Protein AF-A0A969DPH7-F1 (afdb_monomer_lite)

Sequence (156 aa):
MPQPFSNANGTIRVAGLTADLAQVSAQYGQVPLIANGTIDPKRGYDLSVNIPPVAMNPALKTLQVDSLPFPLAGQVAVPNLQISGAIPRPVISGTVQNRGPVVVDRVPFESVSAQFSPRFCRSLRLPIFRRIQWREDRSRGKRPMRLPPQDRFGLL

pLDDT: mean 79.98, std 18.93, range [34.91, 97.5]

Radius of gyration: 30.42 Å; chains: 1; bounding box: 38×86×49 Å

Foldseek 3Di:
DFADKAPWDFDWDDDPQKIFTDQIWIDQQPWIKTKGGMAHQVQHDWIWMWTPWDWPVSVCVSVVVPDDVADKTFIKIWGTWTWGDHHVDIWTWTKIKTDAWMATRNDIDGIDMDTDTDDPPDDDDDPDPPDDDDDDDDDDDDDDDDDDDPDDDDDD

Structure (mmCIF, N/CA/C/O backbone):
data_AF-A0A969DPH7-F1
#
_entry.id   AF-A0A969DPH7-F1
#
loop_
_atom_site.group_PDB
_atom_site.id
_atom_site.type_symbol
_atom_site.label_atom_id
_atom_site.label_alt_id
_atom_site.label_comp_id
_atom_site.label_asym_id
_atom_site.label_entity_id
_atom_site.label_seq_id
_atom_site.pdbx_PDB_ins_code
_atom_site.Cartn_x
_atom_site.Cartn_y
_atom_site.Cartn_z
_atom_site.occupancy
_atom_site.B_iso_or_equiv
_atom_site.auth_seq_id
_atom_site.auth_comp_id
_atom_site.auth_asym_id
_atom_site.auth_atom_id
_atom_site.pdbx_PDB_model_num
ATOM 1 N N . MET A 1 1 ? -14.968 -8.722 -8.283 1.00 55.12 1 MET A N 1
ATOM 2 C CA . MET A 1 1 ? -14.105 -8.265 -9.409 1.00 55.12 1 MET A CA 1
ATOM 3 C C . MET A 1 1 ? -13.090 -7.266 -8.861 1.00 55.12 1 MET A C 1
ATOM 5 O O . MET A 1 1 ? -13.514 -6.442 -8.056 1.00 55.12 1 MET A O 1
ATOM 9 N N . PRO A 1 2 ? -11.796 -7.320 -9.233 1.00 70.31 2 PRO A N 1
ATOM 10 C CA . PRO A 1 2 ? -10.812 -6.315 -8.814 1.00 70.31 2 PRO A CA 1
ATOM 11 C C . PRO A 1 2 ? -11.264 -4.909 -9.226 1.00 70.31 2 PRO A C 1
ATOM 13 O O . PRO A 1 2 ? -11.822 -4.747 -10.311 1.00 70.31 2 PRO A O 1
ATOM 16 N N . GLN A 1 3 ? -11.057 -3.906 -8.371 1.00 80.00 3 GLN A N 1
ATOM 17 C CA . GLN A 1 3 ? -11.378 -2.521 -8.727 1.00 80.00 3 GLN A CA 1
ATOM 18 C C . GLN A 1 3 ? -10.291 -1.954 -9.656 1.00 80.00 3 GLN A C 1
ATOM 20 O O . GLN A 1 3 ? -9.123 -2.317 -9.518 1.00 80.00 3 GLN A O 1
ATOM 25 N N . PRO A 1 4 ? -10.625 -1.084 -10.621 1.00 86.00 4 PRO A N 1
ATOM 26 C CA . PRO A 1 4 ? -9.604 -0.391 -11.395 1.00 86.00 4 PRO A CA 1
ATOM 27 C C . PRO A 1 4 ? -8.861 0.627 -10.519 1.00 86.00 4 PRO A C 1
ATOM 29 O O . PRO A 1 4 ? -9.417 1.168 -9.560 1.00 86.00 4 PRO A O 1
ATOM 32 N N . PHE A 1 5 ? -7.614 0.924 -10.888 1.00 89.81 5 PHE A N 1
ATOM 33 C CA . PHE A 1 5 ? -6.920 2.100 -10.372 1.00 89.81 5 PHE A CA 1
ATOM 34 C C . PHE A 1 5 ? -7.375 3.343 -11.141 1.00 89.81 5 PHE A C 1
ATOM 36 O O . PHE A 1 5 ? -7.494 3.308 -12.367 1.00 89.81 5 PHE A O 1
ATOM 43 N N . SER A 1 6 ? -7.617 4.441 -10.435 1.00 93.06 6 SER A N 1
ATOM 44 C CA . SER A 1 6 ? -8.033 5.725 -11.005 1.00 93.06 6 SER A CA 1
ATOM 45 C C . SER A 1 6 ? -7.231 6.881 -10.408 1.00 93.06 6 SER A C 1
ATOM 47 O O . SER A 1 6 ? -6.490 6.702 -9.440 1.00 93.06 6 SER A O 1
ATOM 49 N N . ASN A 1 7 ? -7.359 8.074 -11.002 1.00 92.62 7 ASN A N 1
ATOM 50 C CA . ASN A 1 7 ? -6.745 9.312 -10.506 1.00 92.62 7 ASN A CA 1
ATOM 51 C C . ASN A 1 7 ? -5.236 9.181 -10.231 1.00 92.62 7 ASN A C 1
ATOM 53 O O . ASN A 1 7 ? -4.731 9.675 -9.224 1.00 92.62 7 ASN A O 1
ATOM 57 N N . ALA A 1 8 ? -4.532 8.475 -11.120 1.00 92.75 8 ALA A N 1
ATOM 58 C CA . ALA A 1 8 ? -3.099 8.272 -11.001 1.00 92.75 8 ALA A CA 1
ATOM 59 C C . ALA A 1 8 ? -2.339 9.562 -11.349 1.00 92.75 8 ALA A C 1
ATOM 61 O O . ALA A 1 8 ? -2.528 10.122 -12.428 1.00 92.75 8 ALA A O 1
ATOM 62 N N . ASN A 1 9 ? -1.472 10.021 -10.450 1.00 95.88 9 ASN A N 1
ATOM 63 C CA . ASN A 1 9 ? -0.617 11.187 -10.642 1.00 95.88 9 ASN A CA 1
ATOM 64 C C . ASN A 1 9 ? 0.757 10.944 -10.010 1.00 95.88 9 ASN A C 1
ATOM 66 O O . ASN A 1 9 ? 0.842 10.473 -8.877 1.00 95.88 9 ASN A O 1
ATOM 70 N N . GLY A 1 10 ? 1.825 11.271 -10.731 1.00 94.50 10 GLY A N 1
ATOM 71 C CA . GLY A 1 10 ? 3.204 11.112 -10.283 1.00 94.50 10 GLY A CA 1
ATOM 72 C C . GLY A 1 10 ? 4.173 11.047 -11.454 1.00 94.50 10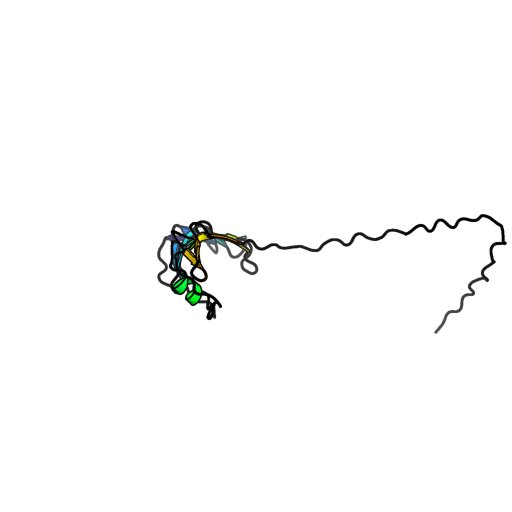 GLY A C 1
ATOM 73 O O . GLY A 1 10 ? 3.810 11.315 -12.599 1.00 94.50 10 GLY A O 1
ATOM 74 N N . THR A 1 11 ? 5.419 10.677 -11.168 1.00 96.81 11 THR A N 1
ATOM 75 C CA . THR A 1 11 ? 6.447 10.528 -12.203 1.00 96.81 11 THR A CA 1
ATOM 76 C C . THR A 1 11 ? 6.665 9.055 -12.511 1.00 96.81 11 THR A C 1
ATOM 78 O O . THR A 1 11 ? 6.943 8.263 -11.612 1.00 96.81 11 THR A O 1
ATOM 81 N N . ILE A 1 12 ? 6.577 8.699 -13.793 1.00 95.56 12 ILE A N 1
ATOM 82 C CA . ILE A 1 12 ? 6.928 7.369 -14.292 1.00 95.56 12 ILE A CA 1
ATOM 83 C C . ILE A 1 12 ? 8.036 7.538 -15.324 1.00 95.56 12 ILE A C 1
ATOM 85 O O . ILE A 1 12 ? 7.858 8.236 -16.322 1.00 95.56 12 ILE A O 1
ATOM 89 N N . ARG A 1 13 ? 9.183 6.900 -15.091 1.00 96.56 13 ARG A N 1
ATOM 90 C CA . ARG A 1 13 ? 10.273 6.829 -16.067 1.00 96.56 13 ARG A CA 1
ATOM 91 C C . ARG A 1 13 ? 10.271 5.451 -16.697 1.00 96.56 13 ARG A C 1
ATOM 93 O O . ARG A 1 13 ? 10.339 4.449 -15.995 1.00 96.56 13 ARG A O 1
ATOM 100 N N . VAL A 1 14 ? 10.204 5.401 -18.020 1.00 96.12 14 VAL A N 1
ATOM 101 C CA . VAL A 1 14 ? 10.211 4.141 -18.765 1.00 96.12 14 VAL A CA 1
ATOM 102 C C . VAL A 1 14 ? 11.549 3.998 -19.474 1.00 96.12 14 VAL A C 1
ATOM 104 O O . VAL A 1 14 ? 11.945 4.872 -20.243 1.00 96.12 14 VAL A O 1
ATOM 107 N N . ALA A 1 15 ? 12.242 2.892 -19.214 1.00 93.44 15 ALA A N 1
ATOM 108 C CA . ALA A 1 15 ? 13.498 2.528 -19.854 1.00 93.44 15 ALA A CA 1
ATOM 109 C C . ALA A 1 15 ? 13.356 1.127 -20.462 1.00 93.44 15 ALA A C 1
ATOM 111 O O . ALA A 1 15 ? 13.465 0.107 -19.780 1.00 93.44 15 ALA A O 1
ATOM 112 N N . GLY A 1 16 ? 13.064 1.073 -21.764 1.00 93.69 16 GLY A N 1
ATOM 113 C CA . GLY A 1 16 ? 12.725 -0.179 -22.438 1.00 93.69 16 GLY A CA 1
ATOM 114 C C . GLY A 1 16 ? 11.419 -0.763 -21.894 1.00 93.69 16 GLY A C 1
ATOM 115 O O . GLY A 1 16 ? 10.357 -0.187 -22.100 1.00 93.69 16 GLY A O 1
ATOM 116 N N . LEU A 1 17 ? 11.506 -1.906 -21.208 1.00 93.25 17 LEU A N 1
ATOM 117 C CA . LEU A 1 17 ? 10.360 -2.577 -20.576 1.00 93.25 17 LEU A CA 1
ATOM 118 C C . LEU A 1 17 ? 10.268 -2.331 -19.064 1.00 93.25 17 LEU A C 1
ATOM 120 O O . LEU A 1 17 ? 9.328 -2.803 -18.432 1.00 93.25 17 LEU A O 1
ATOM 124 N N . THR A 1 18 ? 11.235 -1.625 -18.484 1.00 95.56 18 THR A N 1
ATOM 125 C CA . THR A 1 18 ? 11.267 -1.329 -17.054 1.00 95.56 18 THR A CA 1
ATOM 126 C C . THR A 1 18 ? 10.602 0.022 -16.804 1.00 95.56 18 THR A C 1
ATOM 128 O O . THR A 1 18 ? 10.926 1.007 -17.472 1.00 95.56 18 THR A O 1
ATOM 131 N N . ALA A 1 19 ? 9.691 0.076 -15.837 1.00 96.12 19 ALA A N 1
ATOM 132 C CA . ALA A 1 19 ? 9.068 1.304 -15.360 1.00 96.12 19 ALA A CA 1
ATOM 133 C C . ALA A 1 19 ? 9.536 1.607 -13.934 1.00 96.12 19 ALA A C 1
ATOM 135 O O . ALA A 1 19 ? 9.411 0.767 -13.047 1.00 96.12 19 ALA A O 1
ATOM 136 N N . ASP A 1 20 ? 10.056 2.809 -13.723 1.00 97.19 20 ASP A N 1
ATOM 137 C CA . ASP A 1 20 ? 10.434 3.358 -12.423 1.00 97.19 20 ASP A CA 1
ATOM 138 C C . ASP A 1 20 ? 9.369 4.370 -11.989 1.00 97.19 20 ASP A C 1
ATOM 140 O O . ASP A 1 20 ? 9.062 5.323 -12.710 1.00 97.19 20 ASP A O 1
ATOM 144 N N . LEU A 1 21 ? 8.754 4.112 -10.840 1.00 96.81 21 LEU A N 1
ATOM 145 C CA . LEU A 1 21 ? 7.685 4.902 -10.251 1.00 96.81 21 LEU A CA 1
ATOM 146 C C . LEU A 1 21 ? 8.274 5.757 -9.131 1.00 96.81 21 LEU A C 1
ATOM 148 O O . LEU A 1 21 ? 8.816 5.236 -8.154 1.00 96.81 21 LEU A O 1
ATOM 152 N N . ALA A 1 22 ? 8.087 7.069 -9.235 1.00 96.62 22 ALA A N 1
ATOM 153 C CA . ALA A 1 22 ? 8.459 8.031 -8.210 1.00 96.62 22 ALA A CA 1
ATOM 154 C C . ALA A 1 22 ? 7.230 8.846 -7.790 1.00 96.62 22 ALA A C 1
ATOM 156 O O . ALA A 1 22 ? 6.668 9.607 -8.583 1.00 96.62 22 ALA A O 1
ATOM 157 N N . GLN A 1 23 ? 6.832 8.682 -6.525 1.00 96.12 23 GLN A N 1
ATOM 158 C CA . GLN A 1 23 ? 5.694 9.358 -5.894 1.00 96.12 23 GLN A CA 1
ATOM 159 C C . GLN A 1 23 ? 4.400 9.233 -6.709 1.00 96.12 23 GLN A C 1
ATOM 161 O O . GLN A 1 23 ? 3.688 10.210 -6.933 1.00 96.12 23 GLN A O 1
ATOM 166 N N . VAL A 1 24 ? 4.095 8.019 -7.171 1.00 96.62 24 VAL A N 1
ATOM 167 C CA . VAL A 1 24 ? 2.873 7.756 -7.933 1.00 96.62 24 VAL A CA 1
ATOM 168 C C . VAL A 1 24 ? 1.713 7.583 -6.967 1.00 96.62 24 VAL A C 1
ATOM 170 O O . VAL A 1 24 ? 1.545 6.534 -6.352 1.00 96.62 24 VAL A O 1
ATOM 173 N N . SER A 1 25 ? 0.914 8.630 -6.825 1.00 96.44 25 SER A N 1
ATOM 174 C CA . SER A 1 25 ? -0.379 8.588 -6.151 1.00 96.44 25 SER A CA 1
ATOM 175 C C . SER A 1 25 ? -1.443 7.987 -7.068 1.00 96.44 25 SER A C 1
ATOM 177 O O . SER A 1 25 ? -1.433 8.253 -8.266 1.00 96.44 25 SER A O 1
ATOM 179 N N . ALA A 1 26 ? -2.351 7.178 -6.533 1.00 95.19 26 ALA A N 1
ATOM 180 C CA . ALA A 1 26 ? -3.522 6.668 -7.243 1.00 95.19 26 ALA A CA 1
ATOM 181 C C . ALA A 1 26 ? -4.648 6.339 -6.253 1.00 95.19 26 ALA A C 1
ATOM 183 O O . ALA A 1 26 ? -4.465 6.374 -5.034 1.00 95.19 26 ALA A O 1
ATOM 184 N N . GLN A 1 27 ? -5.818 5.996 -6.779 1.00 93.62 27 GLN A N 1
ATOM 185 C CA . GLN A 1 27 ? -6.953 5.498 -6.010 1.00 93.62 27 GLN A CA 1
ATOM 186 C C . GLN A 1 27 ? -7.281 4.074 -6.449 1.00 93.62 27 GLN A C 1
ATOM 188 O O . GLN A 1 27 ? -7.428 3.807 -7.638 1.00 93.62 27 GLN A O 1
ATOM 193 N N . TYR A 1 28 ? -7.409 3.161 -5.491 1.00 90.69 28 TYR A N 1
ATOM 194 C CA . TYR A 1 28 ? -8.005 1.844 -5.698 1.00 90.69 28 TYR A CA 1
ATOM 195 C C . TYR A 1 28 ? -9.400 1.876 -5.081 1.00 90.69 28 TYR A C 1
ATOM 197 O O . TYR A 1 28 ? -9.538 1.872 -3.857 1.00 90.69 28 TYR A O 1
ATOM 205 N N . GLY A 1 29 ? -10.437 2.013 -5.908 1.00 89.19 29 GLY A N 1
ATOM 206 C CA . GLY A 1 29 ? -11.779 2.340 -5.420 1.00 89.19 29 GLY A CA 1
ATOM 207 C C . GLY A 1 29 ? -11.781 3.643 -4.613 1.00 89.19 29 GLY A C 1
ATOM 208 O O . GLY A 1 29 ? -11.537 4.711 -5.163 1.00 89.19 29 GLY A O 1
ATOM 209 N N . GLN A 1 30 ? -12.040 3.558 -3.304 1.00 88.12 30 GLN A N 1
ATOM 210 C CA . GLN A 1 30 ? -12.028 4.714 -2.389 1.00 88.12 30 GLN A CA 1
ATOM 211 C C . GLN A 1 30 ? -10.753 4.805 -1.534 1.00 88.12 30 GLN A C 1
ATOM 213 O O . GLN A 1 30 ? -10.664 5.650 -0.645 1.00 88.12 30 GLN A O 1
ATOM 218 N N . VAL A 1 31 ? -9.773 3.927 -1.767 1.00 91.56 31 VAL A N 1
ATOM 219 C CA . VAL A 1 31 ? -8.536 3.856 -0.983 1.00 91.56 31 VAL A CA 1
ATOM 220 C C . VAL A 1 31 ? -7.411 4.580 -1.730 1.00 91.56 31 VAL A C 1
ATOM 222 O O . VAL A 1 31 ? -7.001 4.112 -2.796 1.00 91.56 31 VAL A O 1
ATOM 225 N N . PRO A 1 32 ? -6.891 5.706 -1.205 1.00 94.19 32 PRO A N 1
ATOM 226 C CA . PRO A 1 32 ? -5.728 6.361 -1.784 1.00 94.19 32 PRO A CA 1
ATOM 227 C C . PRO A 1 32 ? -4.457 5.561 -1.483 1.00 94.19 32 PRO A C 1
ATOM 229 O O . PRO A 1 32 ? -4.304 4.989 -0.405 1.00 94.19 32 PRO A O 1
ATOM 232 N N . LEU A 1 33 ? -3.522 5.556 -2.423 1.00 94.88 33 LEU A N 1
ATOM 233 C CA . LEU A 1 33 ? -2.222 4.910 -2.279 1.00 94.88 33 LEU A CA 1
ATOM 234 C C . LEU A 1 33 ? -1.135 5.739 -2.954 1.00 94.88 33 LEU A C 1
ATOM 236 O O . LEU A 1 33 ? -1.400 6.437 -3.929 1.00 94.88 33 LEU A O 1
ATOM 240 N N . ILE A 1 34 ? 0.084 5.655 -2.431 1.00 96.69 34 ILE A N 1
ATOM 241 C CA . ILE A 1 34 ? 1.275 6.307 -2.976 1.00 96.69 34 ILE A CA 1
ATOM 242 C C . ILE A 1 34 ? 2.342 5.234 -3.154 1.00 96.69 34 ILE A C 1
ATOM 244 O O . ILE A 1 34 ? 2.773 4.633 -2.174 1.00 96.69 34 ILE A O 1
ATOM 248 N N . ALA A 1 35 ? 2.763 4.992 -4.389 1.00 96.50 35 ALA A N 1
ATOM 249 C CA . ALA A 1 35 ? 3.714 3.956 -4.756 1.00 96.50 35 ALA A CA 1
ATOM 250 C C . ALA A 1 35 ? 5.049 4.542 -5.232 1.00 96.50 35 ALA A C 1
ATOM 252 O O . ALA A 1 35 ? 5.106 5.573 -5.907 1.00 96.50 35 ALA A O 1
ATOM 253 N N . ASN A 1 36 ? 6.125 3.839 -4.895 1.00 97.50 36 ASN A N 1
ATOM 254 C CA . ASN A 1 36 ? 7.479 4.065 -5.385 1.00 97.50 36 ASN A CA 1
ATOM 255 C C . ASN A 1 36 ? 8.119 2.717 -5.732 1.00 97.50 36 ASN A C 1
ATOM 257 O O . ASN A 1 36 ? 7.755 1.705 -5.133 1.00 97.50 36 ASN A O 1
ATOM 261 N N . GLY A 1 37 ? 9.096 2.708 -6.634 1.00 96.50 37 GLY A N 1
ATOM 262 C CA . GLY A 1 37 ? 9.896 1.522 -6.948 1.00 96.50 37 GLY A CA 1
ATOM 263 C C . GLY A 1 37 ? 9.835 1.148 -8.422 1.00 96.50 37 GLY A C 1
ATOM 264 O O . GLY A 1 37 ? 9.595 2.004 -9.266 1.00 96.50 37 GLY A O 1
ATOM 265 N N . THR A 1 38 ? 10.053 -0.122 -8.749 1.00 97.00 38 THR A N 1
ATOM 266 C CA . THR A 1 38 ? 10.206 -0.568 -10.137 1.00 97.00 38 THR A CA 1
ATOM 267 C C . THR A 1 38 ? 9.259 -1.699 -10.521 1.00 97.00 38 THR A C 1
ATOM 269 O O . THR A 1 38 ? 8.873 -2.548 -9.714 1.00 97.00 38 THR A O 1
ATOM 272 N N . ILE A 1 39 ? 8.881 -1.700 -11.796 1.00 95.88 39 ILE A N 1
ATOM 273 C CA . ILE A 1 39 ? 8.134 -2.766 -12.454 1.00 95.88 39 ILE A CA 1
ATOM 274 C C . ILE A 1 39 ? 8.951 -3.202 -13.660 1.00 95.88 39 ILE A C 1
ATOM 276 O O . ILE A 1 39 ? 9.185 -2.420 -14.580 1.00 95.88 39 ILE A O 1
ATOM 280 N N . ASP A 1 40 ? 9.375 -4.457 -13.666 1.00 95.44 40 ASP A N 1
ATOM 281 C CA . ASP A 1 40 ? 10.165 -5.034 -14.744 1.00 95.44 40 ASP A CA 1
ATOM 282 C C . ASP A 1 40 ? 9.573 -6.398 -15.133 1.00 95.44 40 ASP A C 1
ATOM 284 O O . ASP A 1 40 ? 9.480 -7.291 -14.291 1.00 95.44 40 ASP A O 1
ATOM 288 N N . PRO A 1 41 ? 9.190 -6.628 -16.399 1.00 92.44 41 PRO A N 1
ATOM 289 C CA . PRO A 1 41 ? 8.645 -7.913 -16.831 1.00 92.44 41 PRO A CA 1
ATOM 290 C C . PRO A 1 41 ? 9.562 -9.120 -16.610 1.00 92.44 41 PRO A C 1
ATOM 292 O O . PRO A 1 41 ? 9.071 -10.242 -16.488 1.00 92.44 41 PRO A O 1
ATOM 295 N N . LYS A 1 42 ? 10.881 -8.910 -16.553 1.00 92.19 42 LYS A N 1
ATOM 296 C CA . LYS A 1 42 ? 11.883 -9.954 -16.314 1.00 92.19 42 LYS A CA 1
ATOM 297 C C . LYS A 1 42 ? 12.228 -10.093 -14.833 1.00 92.19 42 LYS A C 1
ATOM 299 O O . LYS A 1 42 ? 12.362 -11.219 -14.362 1.00 92.19 42 LYS A O 1
ATOM 304 N N . ARG A 1 43 ? 12.406 -8.983 -14.104 1.00 92.31 43 ARG A N 1
ATOM 305 C CA . ARG A 1 43 ? 12.808 -9.011 -12.678 1.00 92.31 43 ARG A CA 1
ATOM 306 C C . ARG A 1 43 ? 11.622 -9.126 -11.717 1.00 92.31 43 ARG A C 1
ATOM 308 O O . ARG A 1 43 ? 11.772 -9.701 -10.644 1.00 92.31 43 ARG A O 1
ATOM 315 N N . GLY A 1 44 ? 10.447 -8.656 -12.125 1.00 94.38 44 GLY A N 1
ATOM 316 C CA . GLY A 1 44 ? 9.225 -8.634 -11.331 1.00 94.38 44 GLY A CA 1
ATOM 317 C C . GLY A 1 44 ? 8.883 -7.254 -10.774 1.00 94.38 44 GLY A C 1
ATOM 318 O O . GLY A 1 44 ? 9.284 -6.222 -11.311 1.00 94.38 44 GLY A O 1
ATOM 319 N N . TYR A 1 45 ? 8.105 -7.263 -9.698 1.00 95.50 45 TYR A N 1
ATOM 320 C CA . TYR A 1 45 ? 7.780 -6.090 -8.902 1.00 95.50 45 TYR A CA 1
ATOM 321 C C . TYR A 1 45 ? 8.842 -5.861 -7.829 1.00 95.50 45 TYR A C 1
ATOM 323 O O . TYR A 1 45 ? 9.333 -6.810 -7.215 1.00 95.50 45 TYR A O 1
ATOM 331 N N . ASP A 1 46 ? 9.138 -4.593 -7.584 1.00 96.31 46 ASP A N 1
ATOM 332 C CA . ASP A 1 46 ? 9.819 -4.107 -6.391 1.00 96.31 46 ASP A CA 1
ATOM 333 C C . ASP A 1 46 ? 9.210 -2.750 -6.041 1.00 96.31 46 ASP A C 1
ATOM 335 O O . ASP A 1 46 ? 9.693 -1.701 -6.465 1.00 96.31 46 ASP A O 1
ATOM 339 N N . LEU A 1 47 ? 8.054 -2.786 -5.378 1.00 96.06 47 LEU A N 1
ATOM 340 C CA . LEU A 1 47 ? 7.256 -1.606 -5.076 1.00 96.06 47 LEU A CA 1
ATOM 341 C C . LEU A 1 47 ? 7.096 -1.433 -3.569 1.00 96.06 47 LEU A C 1
ATOM 343 O O . LEU A 1 47 ? 6.741 -2.366 -2.846 1.00 96.06 47 LEU A O 1
ATOM 347 N N . SER A 1 48 ? 7.279 -0.195 -3.126 1.00 96.75 48 SER A N 1
ATOM 348 C CA . SER A 1 48 ? 6.937 0.286 -1.792 1.00 96.75 48 SER A CA 1
ATOM 349 C C . SER A 1 48 ? 5.731 1.210 -1.887 1.00 96.75 48 SER A C 1
ATOM 351 O O . SER A 1 48 ? 5.775 2.249 -2.549 1.00 96.75 48 SER A O 1
ATOM 353 N N . VAL A 1 49 ? 4.648 0.825 -1.224 1.00 96.00 49 VAL A N 1
ATOM 354 C CA . VAL A 1 49 ? 3.363 1.514 -1.242 1.00 96.00 49 VAL A CA 1
ATOM 355 C C . VAL A 1 49 ? 3.010 1.986 0.165 1.00 96.00 49 VAL A C 1
ATOM 357 O O . VAL A 1 49 ? 3.082 1.233 1.134 1.00 96.00 49 VAL A O 1
ATOM 360 N N . ASN A 1 50 ? 2.594 3.242 0.263 1.00 95.75 50 ASN A N 1
ATOM 361 C CA . ASN A 1 50 ? 2.038 3.848 1.460 1.00 95.75 50 ASN A CA 1
ATOM 362 C C . ASN A 1 50 ? 0.543 4.093 1.240 1.00 95.75 50 ASN A C 1
ATOM 364 O O . ASN A 1 50 ? 0.154 4.739 0.265 1.00 95.75 50 ASN A O 1
ATOM 368 N N . ILE A 1 51 ? -0.285 3.591 2.151 1.00 94.69 51 ILE A N 1
ATOM 369 C CA . ILE A 1 51 ? -1.726 3.837 2.193 1.00 94.69 51 ILE A CA 1
ATOM 370 C C . ILE A 1 51 ? -1.983 4.801 3.357 1.00 94.69 51 ILE A C 1
ATOM 372 O O . ILE A 1 51 ? -1.872 4.385 4.519 1.00 94.69 51 ILE A O 1
ATOM 376 N N . PRO A 1 52 ? -2.303 6.079 3.070 1.00 94.00 52 PRO A N 1
ATOM 377 C CA . PRO A 1 52 ? -2.667 7.057 4.086 1.00 94.00 52 PRO A CA 1
ATOM 378 C C . PRO A 1 52 ? -3.882 6.620 4.919 1.00 94.00 52 PRO A C 1
ATOM 380 O O . PRO A 1 52 ? -4.620 5.719 4.514 1.00 94.00 52 PRO A O 1
ATOM 383 N N . PRO A 1 53 ? -4.130 7.273 6.069 1.00 93.94 53 PRO A N 1
ATOM 384 C CA . PRO A 1 53 ? -5.273 6.954 6.913 1.00 93.94 53 PRO A CA 1
ATOM 385 C C . PRO A 1 53 ? -6.590 7.075 6.141 1.00 93.94 53 PRO A C 1
ATOM 387 O O . PRO A 1 53 ? -6.921 8.135 5.612 1.00 93.94 53 PRO A O 1
ATOM 390 N N . VAL A 1 54 ? -7.343 5.980 6.090 1.00 93.12 54 VAL A N 1
ATOM 391 C CA . VAL A 1 54 ? -8.652 5.894 5.441 1.00 93.12 54 VAL A CA 1
ATOM 392 C C . VAL A 1 54 ? -9.652 5.271 6.406 1.00 93.12 54 VAL A C 1
ATOM 394 O O . VAL A 1 54 ? -9.302 4.418 7.223 1.00 93.12 54 VAL A O 1
ATOM 397 N N . ALA A 1 55 ? -10.912 5.701 6.341 1.00 91.31 55 ALA A N 1
ATOM 398 C CA . ALA A 1 55 ? -11.961 5.097 7.151 1.00 91.31 55 ALA A CA 1
ATOM 399 C C . ALA A 1 55 ? -12.125 3.601 6.810 1.00 91.31 55 ALA A C 1
ATOM 401 O O . ALA A 1 55 ? -12.023 3.194 5.651 1.00 91.31 55 ALA A O 1
ATOM 402 N N . MET A 1 56 ? -12.413 2.772 7.813 1.00 88.44 56 MET A N 1
ATOM 403 C CA . MET A 1 56 ? -12.510 1.320 7.616 1.00 88.44 56 MET A CA 1
ATOM 404 C C . MET A 1 56 ? -13.667 0.929 6.685 1.00 88.44 56 MET A C 1
ATOM 406 O O . MET A 1 56 ? -13.489 0.084 5.816 1.00 88.44 56 MET A O 1
ATOM 410 N N . ASN A 1 57 ? -14.826 1.584 6.789 1.00 86.50 57 ASN A N 1
ATOM 411 C CA . ASN A 1 57 ? -15.991 1.290 5.943 1.00 86.50 57 ASN A CA 1
ATOM 412 C C . ASN A 1 57 ? -15.707 1.407 4.432 1.00 86.50 57 ASN A C 1
ATOM 414 O O . ASN A 1 57 ? -15.985 0.450 3.708 1.00 86.50 57 ASN A O 1
ATOM 418 N N . PRO A 1 58 ? -15.167 2.528 3.911 1.00 85.06 58 PRO A N 1
ATOM 419 C CA . PRO A 1 58 ? -14.834 2.626 2.490 1.00 85.06 58 PRO A CA 1
ATOM 420 C C . PRO A 1 58 ? -13.709 1.669 2.068 1.00 85.06 58 PRO A C 1
ATOM 422 O O . PRO A 1 58 ? -13.747 1.148 0.950 1.00 85.06 58 PRO A O 1
ATOM 425 N N . ALA A 1 59 ? -12.757 1.362 2.956 1.00 85.94 59 ALA A N 1
ATOM 426 C CA . ALA A 1 59 ? -11.729 0.355 2.688 1.00 85.94 59 ALA A CA 1
ATOM 427 C C . ALA A 1 59 ? -12.327 -1.059 2.542 1.00 85.94 59 ALA A C 1
ATOM 429 O O . ALA A 1 59 ? -12.034 -1.757 1.574 1.00 85.94 59 ALA A O 1
ATOM 430 N N . LEU A 1 60 ? -13.233 -1.457 3.440 1.00 86.00 60 LEU A N 1
ATOM 431 C CA . LEU A 1 60 ? -13.935 -2.745 3.385 1.00 86.00 60 LEU A CA 1
ATOM 432 C C . LEU A 1 60 ? -14.834 -2.865 2.151 1.00 86.00 60 LEU A C 1
ATOM 434 O O . LEU A 1 60 ? -14.812 -3.892 1.477 1.00 86.00 60 LEU A O 1
ATOM 438 N N . LYS A 1 61 ? -15.556 -1.793 1.799 1.00 85.06 61 LYS A N 1
ATOM 439 C CA . LYS A 1 61 ? -16.350 -1.730 0.561 1.00 85.06 61 LYS A CA 1
ATOM 440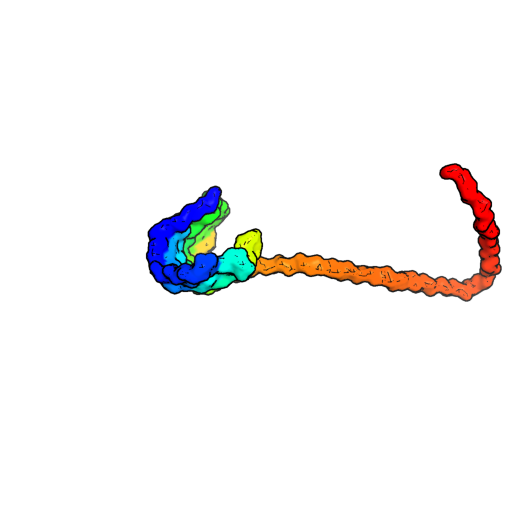 C C . LYS A 1 61 ? -15.485 -1.900 -0.685 1.00 85.06 61 LYS A C 1
ATOM 442 O O . LYS A 1 61 ? -15.866 -2.608 -1.612 1.00 85.06 61 LYS A O 1
ATOM 447 N N . THR A 1 62 ? -14.306 -1.278 -0.704 1.00 82.88 62 THR A N 1
ATOM 448 C CA . THR A 1 62 ? -13.344 -1.418 -1.809 1.00 82.88 62 THR A CA 1
ATOM 449 C C . THR A 1 62 ? -12.884 -2.870 -1.962 1.00 82.88 62 THR A C 1
ATOM 451 O O . THR A 1 62 ? -12.745 -3.362 -3.081 1.00 82.88 62 THR A O 1
ATOM 454 N N . LEU A 1 63 ? -12.706 -3.572 -0.841 1.00 82.25 63 LEU A N 1
ATOM 455 C CA . LEU A 1 63 ? -12.329 -4.985 -0.792 1.00 82.25 63 LEU A CA 1
ATOM 456 C C . LEU A 1 63 ? -13.515 -5.956 -0.949 1.00 82.25 63 LEU A C 1
ATOM 458 O O . LEU A 1 63 ? -13.290 -7.161 -0.890 1.00 82.25 63 LEU A O 1
ATOM 462 N N . GLN A 1 64 ? -14.741 -5.461 -1.175 1.00 82.81 64 GLN A N 1
ATOM 463 C CA . GLN A 1 64 ? -15.964 -6.278 -1.294 1.00 82.81 64 GLN A CA 1
ATOM 464 C C . GLN A 1 64 ? -16.190 -7.180 -0.065 1.00 82.81 64 GLN A C 1
ATOM 466 O O . GLN A 1 64 ? -16.604 -8.331 -0.174 1.00 82.81 64 GLN A O 1
ATOM 471 N N . VAL A 1 65 ? -15.879 -6.663 1.129 1.00 79.38 65 VAL A N 1
ATOM 472 C CA . VAL A 1 65 ? -16.209 -7.322 2.397 1.00 79.38 65 VAL A CA 1
ATOM 473 C C . VAL A 1 65 ? -17.614 -6.875 2.794 1.00 79.38 65 VAL A C 1
ATOM 475 O O . VAL A 1 65 ? -17.789 -5.854 3.457 1.00 79.38 65 VAL A O 1
ATOM 478 N N . ASP A 1 66 ? -18.617 -7.618 2.330 1.00 68.25 66 ASP A N 1
ATOM 479 C CA . ASP A 1 66 ? -20.021 -7.184 2.365 1.00 68.25 66 ASP A CA 1
ATOM 480 C C . ASP A 1 66 ? -20.686 -7.309 3.744 1.00 68.25 66 ASP A C 1
ATOM 482 O O . ASP A 1 66 ? -21.683 -6.641 4.019 1.00 68.25 66 ASP A O 1
ATOM 486 N N . SER A 1 67 ? -20.131 -8.118 4.649 1.00 68.00 67 SER A N 1
ATOM 487 C CA . SER A 1 67 ? -20.699 -8.290 5.986 1.00 68.00 67 SER A CA 1
ATOM 488 C C . SER A 1 67 ? -19.643 -8.693 7.007 1.00 68.00 67 SER A C 1
ATOM 490 O O . SER A 1 67 ? -19.127 -9.812 6.979 1.00 68.00 67 SER A O 1
ATOM 492 N N . LEU A 1 68 ? -19.363 -7.792 7.946 1.00 77.25 68 LEU A N 1
ATOM 493 C CA . LEU A 1 68 ? -18.739 -8.153 9.213 1.00 77.25 68 LEU A CA 1
ATOM 494 C C . LEU A 1 68 ? -19.849 -8.466 10.227 1.00 77.25 68 LEU A C 1
ATOM 496 O O . LEU A 1 68 ? -20.851 -7.750 10.256 1.00 77.25 68 LEU A O 1
ATOM 500 N N . PRO A 1 69 ? -19.692 -9.498 11.074 1.00 77.31 69 PRO A N 1
ATOM 501 C CA . PRO A 1 69 ? -20.695 -9.846 12.082 1.00 77.31 69 PRO A CA 1
ATOM 502 C C . PRO A 1 69 ? -20.783 -8.822 13.227 1.00 77.31 69 PRO A C 1
ATOM 504 O O . PRO A 1 69 ? -21.676 -8.914 14.062 1.00 77.31 69 PRO A O 1
ATOM 507 N N . PHE A 1 70 ? -19.874 -7.846 13.263 1.00 81.56 70 PHE A N 1
ATOM 508 C CA . PHE A 1 70 ? -19.794 -6.803 14.277 1.00 81.56 70 PHE A CA 1
ATOM 509 C C . PHE A 1 70 ? -19.611 -5.419 13.636 1.00 81.56 70 PHE A C 1
ATOM 511 O O . PHE A 1 70 ? -19.005 -5.302 12.564 1.00 81.56 70 PHE A O 1
ATOM 518 N N . PRO A 1 71 ? -20.096 -4.347 14.291 1.00 79.81 71 PRO A N 1
ATOM 519 C CA . PRO A 1 71 ? -19.839 -2.984 13.854 1.00 79.81 71 PRO A CA 1
ATOM 520 C C . PRO A 1 71 ? -18.352 -2.642 13.999 1.00 79.81 71 PRO A C 1
ATOM 522 O O . PRO A 1 71 ? -17.712 -2.983 14.996 1.00 79.81 71 PRO A O 1
ATOM 525 N N . LEU A 1 72 ? -17.823 -1.928 13.008 1.00 85.56 72 LEU A N 1
ATOM 526 C CA . LEU A 1 72 ? -16.438 -1.479 12.962 1.00 85.56 72 LEU A CA 1
ATOM 527 C C . LEU A 1 72 ? -16.402 0.012 12.614 1.00 85.56 72 LEU A C 1
ATOM 529 O O . LEU A 1 72 ? -17.022 0.432 11.637 1.00 85.56 72 LEU A O 1
ATOM 533 N N . ALA A 1 73 ? -15.697 0.819 13.404 1.00 86.88 73 ALA A N 1
ATOM 534 C CA . ALA A 1 73 ? -15.563 2.253 13.161 1.00 86.88 73 ALA A CA 1
ATOM 535 C C . ALA A 1 73 ? -14.157 2.741 13.511 1.00 86.88 73 ALA A C 1
ATOM 537 O O . ALA A 1 73 ? -13.614 2.381 14.547 1.00 86.88 73 ALA A O 1
ATOM 538 N N . GLY A 1 74 ? -13.583 3.589 12.661 1.00 89.75 74 GLY A N 1
ATOM 539 C CA . GLY A 1 74 ? -12.246 4.148 12.846 1.00 89.75 74 GLY A CA 1
ATOM 540 C C . GLY A 1 74 ? -11.507 4.300 11.522 1.00 89.75 74 GLY A C 1
ATOM 541 O O . GLY A 1 74 ? -12.086 4.122 10.443 1.00 89.75 74 GLY A O 1
ATOM 542 N N . GLN A 1 75 ? -10.224 4.641 11.610 1.00 92.94 75 GLN A N 1
ATOM 543 C CA . GLN A 1 75 ? -9.336 4.780 10.460 1.00 92.94 75 GLN A CA 1
ATOM 544 C C . GLN A 1 75 ? -8.190 3.778 10.535 1.00 92.94 75 GLN A C 1
ATOM 546 O O . GLN A 1 75 ? -7.709 3.445 11.618 1.00 92.94 75 GLN A O 1
ATOM 551 N N . VAL A 1 76 ? -7.733 3.330 9.371 1.00 92.38 76 VAL A N 1
ATOM 552 C CA . VAL A 1 76 ? -6.582 2.439 9.212 1.00 92.38 76 VAL A CA 1
ATOM 553 C C . VAL A 1 76 ? -5.604 3.010 8.201 1.00 92.38 76 VAL A C 1
ATOM 555 O O . VAL A 1 76 ? -6.002 3.696 7.264 1.00 92.38 76 VAL A O 1
ATOM 558 N N . ALA A 1 77 ? -4.327 2.710 8.390 1.00 93.75 77 ALA A N 1
ATOM 559 C CA . ALA A 1 77 ? -3.245 3.054 7.481 1.00 93.75 77 ALA A CA 1
ATOM 560 C C . ALA A 1 77 ? -2.342 1.834 7.255 1.00 93.75 77 ALA A C 1
ATOM 562 O O . ALA A 1 77 ? -2.243 0.948 8.110 1.00 93.75 77 ALA A O 1
ATOM 563 N N . VAL A 1 78 ? -1.662 1.806 6.108 1.00 94.06 78 VAL A N 1
ATOM 564 C CA . VAL A 1 78 ? -0.655 0.785 5.778 1.00 94.06 78 VAL A CA 1
ATOM 565 C C . VAL A 1 78 ? 0.597 1.509 5.285 1.00 94.06 78 VAL A C 1
ATOM 567 O O . VAL A 1 78 ? 0.727 1.754 4.087 1.00 94.06 78 VAL A O 1
ATOM 570 N N . PRO A 1 79 ? 1.507 1.909 6.190 1.00 89.94 79 PRO A N 1
ATOM 571 C CA . PRO A 1 79 ? 2.614 2.791 5.828 1.00 89.94 79 PRO A CA 1
ATOM 572 C C . PRO A 1 79 ? 3.670 2.130 4.935 1.00 89.94 79 PRO A C 1
ATOM 574 O O . PRO A 1 79 ? 4.285 2.802 4.116 1.00 89.94 79 PRO A O 1
ATOM 577 N N . ASN A 1 80 ? 3.871 0.817 5.089 1.00 89.56 80 ASN A N 1
ATOM 578 C CA . ASN A 1 80 ? 4.962 0.069 4.462 1.00 89.56 80 ASN A CA 1
ATOM 579 C C . ASN A 1 80 ? 4.434 -1.207 3.792 1.00 89.56 80 ASN A C 1
ATOM 581 O O . ASN A 1 80 ? 4.765 -2.320 4.205 1.00 89.56 80 ASN A O 1
ATOM 585 N N . LEU A 1 81 ? 3.563 -1.060 2.796 1.00 94.38 81 LEU A N 1
ATOM 586 C CA . LEU A 1 81 ? 3.138 -2.177 1.960 1.00 94.38 81 LEU A CA 1
ATOM 587 C C . LEU A 1 81 ? 4.217 -2.455 0.912 1.00 94.38 81 LEU A C 1
ATOM 589 O O . LEU A 1 81 ? 4.497 -1.610 0.069 1.00 94.38 81 LEU A O 1
ATOM 593 N N . GLN A 1 82 ? 4.807 -3.641 0.942 1.00 95.81 82 GLN A N 1
ATOM 594 C CA . GLN A 1 82 ? 5.763 -4.084 -0.063 1.00 95.81 82 GLN A CA 1
ATOM 595 C C . GLN A 1 82 ? 5.133 -5.091 -1.013 1.00 95.81 82 GLN A C 1
ATOM 597 O O . GLN A 1 82 ? 4.460 -6.030 -0.584 1.00 95.81 82 GLN A O 1
ATOM 602 N N . ILE A 1 83 ? 5.389 -4.895 -2.303 1.00 94.38 83 ILE A N 1
ATOM 603 C CA . ILE A 1 83 ? 4.999 -5.801 -3.379 1.00 94.38 83 ILE A CA 1
ATOM 604 C C . ILE A 1 83 ? 6.277 -6.182 -4.114 1.00 94.38 83 ILE A C 1
ATOM 606 O O . ILE A 1 83 ? 6.879 -5.348 -4.787 1.00 94.38 83 ILE A O 1
ATOM 610 N N . SER A 1 84 ? 6.697 -7.434 -3.969 1.00 94.38 84 SER A N 1
ATOM 611 C CA . SER A 1 84 ? 7.945 -7.935 -4.540 1.00 94.38 84 SER A CA 1
ATOM 612 C C . SER A 1 84 ? 7.752 -9.230 -5.329 1.00 94.38 84 SER A C 1
ATOM 614 O O . SER A 1 84 ? 6.709 -9.876 -5.254 1.00 94.38 84 SER A O 1
ATOM 616 N N . GLY A 1 85 ? 8.764 -9.640 -6.090 1.00 92.62 85 GLY A N 1
ATOM 617 C CA . GLY A 1 85 ? 8.785 -10.931 -6.783 1.00 92.62 85 GLY A CA 1
ATOM 618 C C . GLY A 1 85 ? 8.211 -10.892 -8.199 1.00 92.62 85 GLY A C 1
ATOM 619 O O . GLY A 1 85 ? 7.778 -9.859 -8.699 1.00 92.62 85 GLY A O 1
ATOM 620 N N . ALA A 1 86 ? 8.254 -12.034 -8.887 1.00 93.12 86 ALA A N 1
ATOM 621 C CA . ALA A 1 86 ? 7.925 -12.117 -10.310 1.00 93.12 86 ALA A CA 1
ATOM 622 C C . ALA A 1 86 ? 6.457 -11.740 -10.598 1.00 93.12 86 ALA A C 1
ATOM 624 O O . ALA A 1 86 ? 5.568 -12.110 -9.835 1.00 93.12 86 ALA A O 1
ATOM 625 N N . ILE A 1 87 ? 6.187 -11.110 -11.751 1.00 89.56 87 ILE A N 1
ATOM 626 C CA . ILE A 1 87 ? 4.829 -10.711 -12.179 1.00 89.56 87 ILE A CA 1
ATOM 627 C C . ILE A 1 87 ? 3.763 -11.814 -12.029 1.00 89.56 87 ILE A C 1
ATOM 629 O O . ILE A 1 87 ? 2.689 -11.512 -11.513 1.00 89.56 87 ILE A O 1
ATOM 633 N N . PRO A 1 88 ? 3.999 -13.088 -12.416 1.00 90.06 88 PRO A N 1
ATOM 634 C CA . PRO A 1 88 ? 2.975 -14.124 -12.264 1.00 90.06 88 PRO A CA 1
ATOM 635 C C . PRO A 1 88 ? 2.737 -14.559 -10.811 1.00 90.06 88 PRO A C 1
ATOM 637 O O . PRO A 1 88 ? 1.764 -15.260 -10.540 1.00 90.06 88 PRO A O 1
ATOM 640 N N . ARG A 1 89 ? 3.642 -14.231 -9.880 1.00 89.00 89 ARG A N 1
ATOM 641 C CA . ARG A 1 89 ? 3.579 -14.637 -8.468 1.00 89.00 89 ARG A CA 1
ATOM 642 C C . ARG A 1 89 ? 4.139 -13.530 -7.564 1.00 89.00 89 ARG A C 1
ATOM 644 O O . ARG A 1 89 ? 5.207 -13.725 -6.975 1.00 89.00 89 ARG A O 1
ATOM 651 N N . PRO A 1 90 ? 3.445 -12.384 -7.457 1.00 90.56 90 PRO A N 1
ATOM 652 C CA . PRO A 1 90 ? 3.855 -11.325 -6.556 1.00 90.56 90 PRO A CA 1
ATOM 653 C C . PRO A 1 90 ? 3.688 -11.767 -5.099 1.00 90.56 90 PRO A C 1
ATOM 655 O O . PRO A 1 90 ? 2.794 -12.534 -4.737 1.00 90.56 90 PRO A O 1
ATOM 658 N N . VAL A 1 91 ? 4.561 -11.245 -4.257 1.00 91.62 91 VAL A N 1
ATOM 659 C CA . VAL A 1 91 ? 4.606 -11.406 -2.810 1.00 91.62 91 VAL A CA 1
ATOM 660 C C . VAL A 1 91 ? 4.200 -10.064 -2.220 1.00 91.62 91 VAL A C 1
ATOM 662 O O . VAL A 1 91 ? 4.883 -9.067 -2.431 1.00 91.62 91 VAL A O 1
ATOM 665 N N . ILE A 1 92 ? 3.084 -10.036 -1.493 1.00 91.94 92 ILE A N 1
ATOM 666 C CA . ILE A 1 92 ? 2.568 -8.817 -0.863 1.00 91.94 92 ILE A CA 1
ATOM 667 C C . ILE A 1 92 ? 2.714 -8.949 0.650 1.00 91.94 92 ILE A C 1
ATOM 669 O O . ILE A 1 92 ? 2.172 -9.879 1.246 1.00 91.94 92 ILE A O 1
ATOM 673 N N . SER A 1 93 ? 3.418 -8.013 1.275 1.00 94.19 93 SER A N 1
ATOM 674 C CA . SER A 1 93 ? 3.628 -7.993 2.723 1.00 94.19 93 SER A CA 1
ATOM 675 C C . SER A 1 93 ? 3.506 -6.592 3.293 1.00 94.19 93 SER A C 1
ATOM 677 O O . SER A 1 93 ? 3.897 -5.629 2.643 1.00 94.19 93 SER A O 1
ATOM 679 N N . GLY A 1 94 ? 3.025 -6.465 4.522 1.00 93.38 94 GLY A N 1
ATOM 680 C CA . GLY A 1 94 ? 2.914 -5.174 5.183 1.00 93.38 94 GLY A CA 1
ATOM 681 C C . GLY A 1 94 ? 2.297 -5.272 6.569 1.00 93.38 94 GLY A C 1
ATOM 682 O O . GLY A 1 94 ? 2.020 -6.359 7.079 1.00 93.38 94 GLY A O 1
ATOM 683 N N . THR A 1 95 ? 2.070 -4.106 7.166 1.00 93.31 95 THR A N 1
ATOM 684 C CA . THR A 1 95 ? 1.432 -3.979 8.477 1.00 93.31 95 THR A CA 1
ATOM 685 C C . THR A 1 95 ? 0.314 -2.956 8.393 1.00 93.31 95 THR A C 1
ATOM 687 O O . THR A 1 95 ? 0.557 -1.793 8.074 1.00 93.31 95 THR A O 1
ATOM 690 N N . VAL A 1 96 ? -0.903 -3.392 8.695 1.00 91.62 96 VAL A N 1
ATOM 691 C CA . VAL A 1 96 ? -2.064 -2.523 8.889 1.00 91.62 96 VAL A CA 1
ATOM 692 C C . VAL A 1 96 ? -2.054 -2.034 10.327 1.00 91.62 96 VAL A C 1
ATOM 694 O O . VAL A 1 96 ? -1.815 -2.820 11.244 1.00 91.62 96 VAL A O 1
ATOM 697 N N . GLN A 1 97 ? -2.306 -0.748 10.532 1.00 93.12 97 GLN A N 1
ATOM 698 C CA . GLN A 1 97 ? -2.384 -0.137 11.857 1.00 93.12 97 GLN A CA 1
ATOM 699 C C . GLN A 1 97 ? -3.579 0.811 11.907 1.00 93.12 97 GLN A C 1
ATOM 701 O O . GLN A 1 97 ? -3.891 1.468 10.910 1.00 93.12 97 GLN A O 1
ATOM 706 N N . ASN A 1 98 ? -4.255 0.896 13.050 1.00 93.06 98 ASN A N 1
ATOM 707 C CA . ASN A 1 98 ? -5.270 1.921 13.259 1.00 93.06 98 ASN A CA 1
ATOM 708 C C . ASN A 1 98 ? -4.629 3.311 13.379 1.00 93.06 98 ASN A C 1
ATOM 710 O O . ASN A 1 98 ? -3.482 3.476 13.799 1.00 93.06 98 ASN A O 1
ATOM 714 N N . ARG A 1 99 ? -5.402 4.338 13.035 1.00 91.12 99 ARG A N 1
ATOM 715 C CA . ARG A 1 99 ? -5.058 5.735 13.289 1.00 91.12 99 ARG A CA 1
ATOM 716 C C . ARG A 1 99 ? -6.125 6.362 14.170 1.00 91.12 99 ARG A C 1
ATOM 718 O O . ARG A 1 99 ? -7.232 6.633 13.716 1.00 91.12 99 ARG A O 1
ATOM 725 N N . GLY A 1 100 ? -5.753 6.600 15.425 1.00 87.75 100 GLY A N 1
ATOM 726 C CA . GLY A 1 100 ? -6.674 7.074 16.455 1.00 87.75 100 GLY A CA 1
ATOM 727 C C . GLY A 1 100 ? -7.581 5.962 16.996 1.00 87.75 100 GLY A C 1
ATOM 728 O O . GLY A 1 100 ? -7.427 4.801 16.608 1.00 87.75 100 GLY A O 1
ATOM 729 N N . PRO A 1 101 ? -8.519 6.304 17.894 1.00 85.00 101 PRO A N 1
ATOM 730 C CA . PRO A 1 101 ? -9.409 5.331 18.516 1.00 85.00 101 PRO A CA 1
ATOM 731 C C . PRO A 1 101 ? -10.214 4.560 17.467 1.00 85.00 101 PRO A C 1
ATOM 733 O O . PRO A 1 101 ? -10.807 5.154 16.564 1.00 85.00 101 PRO A O 1
ATOM 736 N N . VAL A 1 102 ? -10.242 3.236 17.595 1.00 89.25 102 VAL A N 1
ATOM 737 C CA . VAL A 1 102 ? -11.057 2.348 16.759 1.00 89.25 102 VAL A CA 1
ATOM 738 C C . VAL A 1 102 ? -12.061 1.624 17.643 1.00 89.25 102 VAL A C 1
ATOM 740 O O . VAL A 1 102 ? -11.739 1.231 18.756 1.00 89.25 102 VAL A O 1
ATOM 743 N N . VAL A 1 103 ? -13.286 1.456 17.168 1.00 85.00 103 VAL A N 1
ATOM 744 C CA . VAL A 1 103 ? -14.336 0.727 17.876 1.00 85.00 103 VAL A CA 1
ATOM 745 C C . VAL A 1 103 ? -14.607 -0.562 17.121 1.00 85.00 103 VAL A C 1
ATOM 747 O O . VAL A 1 103 ? -15.001 -0.529 15.953 1.00 85.00 103 VAL A O 1
ATOM 750 N N . VAL A 1 104 ? -14.399 -1.689 17.794 1.00 84.56 104 VAL A N 1
ATOM 751 C CA . VAL A 1 104 ? -14.723 -3.026 17.290 1.00 84.56 104 VAL A CA 1
ATOM 752 C C . VAL A 1 104 ? -15.786 -3.602 18.207 1.00 84.56 104 VAL A C 1
ATOM 754 O O . VAL A 1 104 ? -15.566 -3.690 19.409 1.00 84.56 104 VAL A O 1
ATOM 757 N N . ASP A 1 105 ? -16.951 -3.936 17.661 1.00 84.00 105 ASP A N 1
ATOM 758 C CA . ASP A 1 105 ? -18.079 -4.467 18.436 1.00 84.00 105 ASP A CA 1
ATOM 759 C C . ASP A 1 105 ? -18.427 -3.630 19.683 1.00 84.00 105 ASP A C 1
ATOM 761 O O . ASP A 1 105 ? -18.615 -4.132 20.786 1.00 84.00 105 ASP A O 1
ATOM 765 N N . ARG A 1 106 ? -18.473 -2.300 19.508 1.00 82.88 106 ARG A N 1
ATOM 766 C CA . ARG A 1 106 ? -18.739 -1.307 20.573 1.00 82.88 106 ARG A CA 1
ATOM 767 C C . ARG A 1 106 ? -17.649 -1.197 21.647 1.00 82.88 106 ARG A C 1
ATOM 769 O O . ARG A 1 106 ? -17.806 -0.401 22.570 1.00 82.88 106 ARG A O 1
ATOM 776 N N . VAL A 1 107 ? -16.536 -1.914 21.508 1.00 84.00 107 VAL A N 1
ATOM 777 C CA . VAL A 1 107 ? -15.377 -1.809 22.399 1.00 84.00 107 VAL A CA 1
ATOM 778 C C . VAL A 1 107 ? -14.345 -0.860 21.781 1.00 84.00 107 VAL A C 1
ATOM 780 O O . VAL A 1 107 ? -13.897 -1.105 20.656 1.00 84.00 107 VAL A O 1
ATOM 783 N N . PRO A 1 108 ? -13.971 0.235 22.468 1.00 85.62 108 PRO A N 1
ATOM 784 C CA . PRO A 1 108 ? -12.921 1.127 22.001 1.00 85.62 108 PRO A CA 1
ATOM 785 C C . PRO A 1 108 ? -11.539 0.506 22.233 1.00 85.62 108 PRO A C 1
ATOM 787 O O . PRO A 1 108 ? -11.231 0.017 23.318 1.00 85.62 108 PRO A O 1
ATOM 790 N N . PHE A 1 109 ? -10.688 0.583 21.218 1.00 87.50 109 PHE A N 1
ATOM 791 C CA . PHE A 1 109 ? -9.282 0.209 21.256 1.00 87.50 109 PHE A CA 1
ATOM 792 C C . PHE A 1 109 ? -8.426 1.415 20.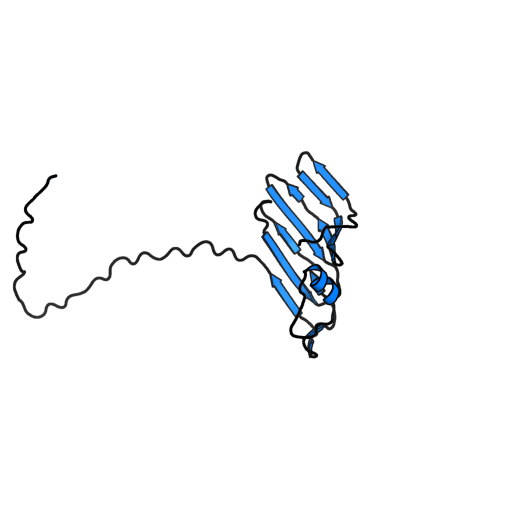877 1.00 87.50 109 PHE A C 1
ATOM 794 O O . PHE A 1 109 ? -8.701 2.118 19.900 1.00 87.50 109 PHE A O 1
ATOM 801 N N . GLU A 1 110 ? -7.353 1.631 21.632 1.00 87.50 110 GLU A N 1
ATOM 802 C CA . GLU A 1 110 ? -6.377 2.683 21.332 1.00 87.50 110 GLU A CA 1
ATOM 803 C C . GLU A 1 110 ? -5.425 2.274 20.205 1.00 87.50 110 GLU A C 1
ATOM 805 O O . GLU A 1 110 ? -5.052 3.098 19.371 1.00 87.50 110 GLU A O 1
ATOM 810 N N . SER A 1 111 ? -5.052 0.991 20.158 1.00 86.69 111 SER A N 1
ATOM 811 C CA . SER 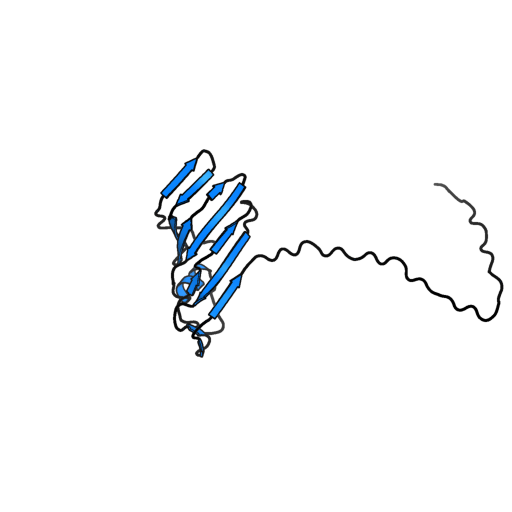A 1 111 ? -4.106 0.446 19.187 1.00 86.69 111 SER A CA 1
ATOM 812 C C . SER A 1 111 ? -4.522 -0.949 18.726 1.00 86.69 111 SER A C 1
ATOM 814 O O . SER A 1 111 ? -4.754 -1.847 19.533 1.00 86.69 111 SER A O 1
ATOM 816 N N . VAL A 1 112 ? -4.599 -1.125 17.410 1.00 87.12 112 VAL A N 1
ATOM 817 C CA . VAL A 1 112 ? -4.852 -2.380 16.705 1.00 87.12 112 VAL A CA 1
ATOM 818 C C . VAL A 1 112 ? -3.892 -2.432 15.526 1.00 87.12 112 VAL A C 1
ATOM 820 O O . VAL A 1 112 ? -3.857 -1.525 14.692 1.00 87.12 112 VAL A O 1
ATOM 823 N N . SER A 1 113 ? -3.119 -3.510 15.431 1.00 89.94 113 SER A N 1
ATOM 824 C CA . SER A 1 113 ? -2.225 -3.741 14.301 1.00 89.94 113 SER A CA 1
ATOM 825 C C . SER A 1 113 ? -2.307 -5.182 13.817 1.00 89.94 113 SER A C 1
ATOM 827 O O . SER A 1 113 ? -2.547 -6.102 14.597 1.00 89.94 113 SER A O 1
ATOM 829 N N . ALA A 1 114 ? -2.125 -5.372 12.515 1.00 88.31 114 ALA A N 1
ATOM 830 C CA . ALA A 1 114 ? -2.111 -6.677 11.876 1.00 88.31 114 ALA A CA 1
ATOM 831 C C . ALA A 1 114 ? -0.982 -6.721 10.849 1.00 88.31 114 ALA A C 1
ATOM 833 O O . ALA A 1 114 ? -0.939 -5.911 9.923 1.00 88.31 114 ALA A O 1
ATOM 834 N N . GLN A 1 115 ? -0.066 -7.671 11.006 1.00 90.31 115 GLN A N 1
ATOM 835 C CA . GLN A 1 115 ? 0.993 -7.918 10.037 1.00 90.31 115 GLN A CA 1
ATOM 836 C C . GLN A 1 115 ? 0.586 -9.052 9.100 1.00 90.31 115 GLN A C 1
ATOM 838 O O . GLN A 1 115 ? 0.082 -10.084 9.543 1.00 90.31 115 GLN A O 1
ATOM 843 N N . PHE A 1 116 ? 0.853 -8.881 7.810 1.00 88.12 116 PHE A N 1
ATOM 844 C CA . PHE A 1 116 ? 0.664 -9.919 6.811 1.00 88.12 116 PHE A CA 1
ATOM 845 C C . PHE A 1 116 ? 1.933 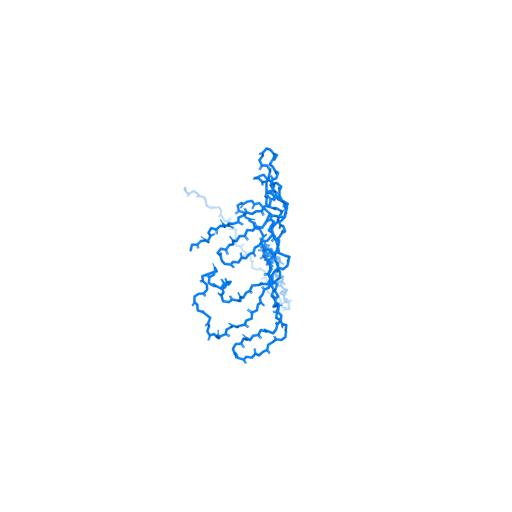-10.095 5.984 1.00 88.12 116 PHE A C 1
ATOM 847 O O . PHE A 1 116 ? 2.566 -9.141 5.536 1.00 88.12 116 PHE A O 1
ATOM 854 N N . SER A 1 117 ? 2.313 -11.348 5.790 1.00 86.31 117 SER A N 1
ATOM 855 C CA . SER A 1 117 ? 3.376 -11.758 4.885 1.00 86.31 117 SER A CA 1
ATOM 856 C C . SER A 1 117 ? 3.047 -13.159 4.372 1.00 86.31 117 SER A C 1
ATOM 858 O O . SER A 1 117 ? 2.490 -13.976 5.116 1.00 86.31 117 SER A O 1
ATOM 860 N N . PRO A 1 118 ? 3.340 -13.472 3.103 1.00 77.25 118 PRO A N 1
ATOM 861 C CA . PRO A 1 118 ? 3.063 -14.794 2.579 1.00 77.25 118 PRO A CA 1
ATOM 862 C C . PRO A 1 118 ? 4.057 -15.782 3.194 1.00 77.25 118 PRO A C 1
ATOM 864 O O . PRO A 1 118 ? 5.258 -15.746 2.924 1.00 77.25 118 PRO A O 1
ATOM 867 N N . ARG A 1 119 ? 3.559 -16.695 4.031 1.00 61.25 119 ARG A N 1
ATOM 868 C CA . ARG A 1 119 ? 4.343 -17.841 4.503 1.00 61.25 119 ARG A CA 1
ATOM 869 C C . ARG A 1 119 ? 4.327 -18.933 3.440 1.00 61.25 119 ARG A C 1
ATOM 871 O O . ARG A 1 119 ? 3.421 -19.760 3.402 1.00 61.25 119 ARG A O 1
ATOM 878 N N . PHE A 1 120 ? 5.353 -18.977 2.596 1.00 55.88 120 PHE A N 1
ATOM 879 C CA . PHE A 1 120 ? 5.580 -20.136 1.736 1.00 55.88 120 PHE A CA 1
ATOM 880 C C . PHE A 1 120 ? 6.262 -21.245 2.539 1.00 55.88 120 PHE A C 1
ATOM 882 O O . PHE A 1 120 ? 7.486 -21.300 2.638 1.00 55.88 120 PHE A O 1
ATOM 889 N N . CYS A 1 121 ? 5.475 -22.160 3.104 1.00 51.22 121 CYS A N 1
ATOM 890 C CA . CYS A 1 121 ? 6.017 -23.428 3.578 1.00 51.22 121 CYS A CA 1
ATOM 891 C C . CYS A 1 121 ? 6.325 -24.311 2.357 1.00 51.22 121 CYS A C 1
ATOM 893 O O . CYS A 1 121 ? 5.449 -24.988 1.821 1.00 51.22 121 CYS A O 1
ATOM 895 N N . ARG A 1 122 ? 7.571 -24.280 1.870 1.00 57.50 122 ARG A N 1
ATOM 896 C CA . ARG A 1 122 ? 8.068 -25.281 0.915 1.00 57.50 122 ARG A CA 1
ATOM 897 C C . ARG A 1 122 ? 8.379 -26.565 1.683 1.00 57.50 122 ARG A C 1
ATOM 899 O O . ARG A 1 122 ? 9.421 -26.653 2.315 1.00 57.50 122 ARG A O 1
ATOM 906 N N . SER A 1 123 ? 7.447 -27.516 1.623 1.00 58.53 123 SER A N 1
ATOM 907 C CA . SER A 1 123 ? 7.599 -28.956 1.891 1.00 58.53 123 SER A CA 1
ATOM 908 C C . SER A 1 123 ? 8.595 -29.367 2.988 1.00 58.53 123 SER A C 1
ATOM 910 O O . SER A 1 123 ? 9.812 -29.402 2.786 1.00 58.53 123 SER A O 1
ATOM 912 N N . LEU A 1 124 ? 8.041 -29.830 4.107 1.00 50.88 124 LEU A N 1
ATOM 913 C CA . LEU A 1 124 ? 8.725 -30.662 5.089 1.00 50.88 124 LEU A CA 1
ATOM 914 C C . LEU A 1 124 ? 9.325 -31.891 4.381 1.00 50.88 124 LEU A C 1
ATOM 916 O O . LEU A 1 124 ? 8.595 -32.703 3.812 1.00 50.88 124 LEU A O 1
ATOM 920 N N . ARG A 1 125 ? 10.655 -32.041 4.399 1.00 61.94 125 ARG A N 1
ATOM 921 C CA . ARG A 1 125 ? 11.275 -33.323 4.044 1.00 61.94 125 ARG A CA 1
ATOM 922 C C . ARG A 1 125 ? 10.888 -34.318 5.133 1.00 61.94 125 ARG A C 1
ATOM 924 O O . ARG A 1 125 ? 11.313 -34.161 6.274 1.00 61.94 125 ARG A O 1
ATOM 931 N N . LEU A 1 126 ? 10.071 -35.310 4.785 1.00 55.97 126 LEU A N 1
ATOM 932 C CA . LEU A 1 126 ? 9.776 -36.434 5.669 1.00 55.97 126 LEU A CA 1
ATOM 933 C C . LEU A 1 126 ? 11.107 -37.113 6.040 1.00 55.97 126 LEU A C 1
ATOM 935 O O . LEU A 1 126 ? 11.852 -37.494 5.130 1.00 55.97 126 LEU A O 1
ATOM 939 N N . PRO A 1 127 ? 11.450 -37.260 7.332 1.00 44.66 127 PRO A N 1
ATOM 940 C CA . PRO A 1 127 ? 12.589 -38.074 7.710 1.00 44.66 127 PRO A CA 1
ATOM 941 C C . PRO A 1 127 ? 12.311 -39.515 7.276 1.00 44.66 127 PRO A C 1
ATOM 943 O O . PRO A 1 127 ? 11.285 -40.107 7.607 1.00 44.66 127 PRO A O 1
A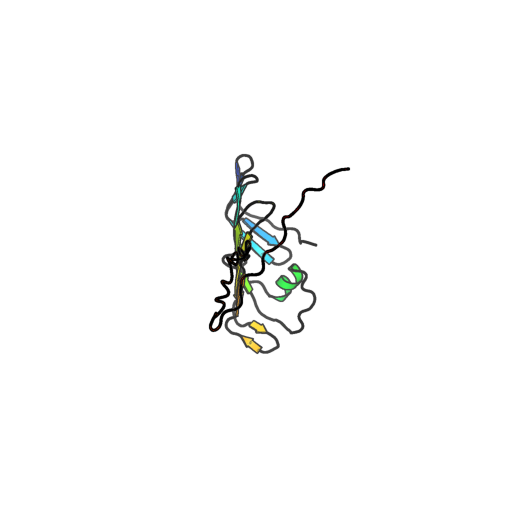TOM 946 N N . ILE A 1 128 ? 13.231 -40.078 6.499 1.00 59.38 128 ILE A N 1
ATOM 947 C CA . ILE A 1 128 ? 13.225 -41.496 6.153 1.00 59.38 128 ILE A CA 1
ATOM 948 C C . ILE A 1 128 ? 13.433 -42.267 7.462 1.00 59.38 128 ILE A C 1
ATOM 950 O O . ILE A 1 128 ? 14.503 -42.177 8.065 1.00 59.38 128 ILE A O 1
ATOM 954 N N . PHE A 1 129 ? 12.438 -43.039 7.903 1.00 48.22 129 PHE A N 1
ATOM 955 C CA . PHE A 1 129 ? 12.606 -43.979 9.011 1.00 48.22 129 PHE A CA 1
ATOM 956 C C . PHE A 1 129 ? 13.570 -45.093 8.583 1.00 48.22 129 PHE A C 1
ATOM 958 O O . PHE A 1 129 ? 13.181 -46.075 7.949 1.00 48.22 129 PHE A O 1
ATOM 965 N N . ARG A 1 130 ? 14.856 -44.963 8.924 1.00 50.19 130 ARG A N 1
ATOM 966 C CA . ARG A 1 130 ? 15.793 -46.086 8.840 1.00 50.19 130 ARG A CA 1
ATOM 967 C C . ARG A 1 130 ? 15.625 -46.974 10.072 1.00 50.19 130 ARG A C 1
ATOM 969 O O . ARG A 1 130 ? 16.159 -46.684 11.130 1.00 50.19 130 ARG A O 1
ATOM 976 N N . ARG A 1 131 ? 14.936 -48.096 9.839 1.00 47.06 131 ARG A N 1
ATOM 977 C CA . ARG A 1 131 ? 15.144 -49.411 10.466 1.00 47.06 131 ARG A CA 1
ATOM 978 C C . ARG A 1 131 ? 14.987 -49.450 11.994 1.00 47.06 131 ARG A C 1
ATOM 980 O O . ARG A 1 131 ? 15.939 -49.267 12.742 1.00 47.06 131 ARG A O 1
ATOM 987 N N . ILE A 1 132 ? 13.793 -49.844 12.435 1.00 55.81 132 ILE A N 1
ATOM 988 C CA . ILE A 1 132 ? 13.578 -50.410 13.771 1.00 55.81 132 ILE A CA 1
ATOM 989 C C . ILE A 1 132 ? 14.405 -51.702 13.847 1.00 55.81 132 ILE A C 1
ATOM 991 O O . ILE A 1 132 ? 14.114 -52.665 13.137 1.00 55.81 132 ILE A O 1
ATOM 995 N N . GLN A 1 133 ? 15.469 -51.721 14.651 1.00 51.62 133 GLN A N 1
ATOM 996 C CA . GLN A 1 133 ? 16.154 -52.965 14.992 1.00 51.62 133 GLN A CA 1
ATOM 997 C C . GLN A 1 133 ? 15.417 -53.614 16.162 1.00 51.62 133 GLN A C 1
ATOM 999 O O . GLN A 1 133 ? 15.541 -53.181 17.304 1.00 51.62 133 GLN A O 1
ATOM 1004 N N . TRP A 1 134 ? 14.650 -54.660 15.862 1.00 34.91 134 TRP A N 1
ATOM 1005 C CA . TRP A 1 134 ? 14.138 -55.578 16.872 1.00 34.91 134 TRP A CA 1
ATOM 1006 C C . TRP A 1 134 ? 15.316 -56.342 17.489 1.00 34.91 134 TRP A C 1
ATOM 1008 O O . TRP A 1 134 ? 15.994 -57.111 16.807 1.00 34.91 134 TRP A O 1
ATOM 1018 N N . ARG A 1 135 ? 15.589 -56.100 18.776 1.00 48.78 135 ARG A N 1
ATOM 1019 C CA . ARG A 1 135 ? 16.494 -56.926 19.580 1.00 48.78 135 ARG A CA 1
ATOM 1020 C C . ARG A 1 135 ? 15.676 -58.091 20.123 1.00 48.78 135 ARG A C 1
ATOM 1022 O O . ARG A 1 135 ? 14.947 -57.941 21.096 1.00 48.78 135 ARG A O 1
ATOM 1029 N N . GLU A 1 136 ? 15.776 -59.225 19.450 1.00 51.50 136 GLU A N 1
ATOM 1030 C CA . GLU A 1 136 ? 15.191 -60.480 19.904 1.00 51.50 136 GLU A CA 1
ATOM 1031 C C . GLU A 1 136 ? 16.038 -61.035 21.059 1.00 51.50 136 GLU A C 1
ATOM 1033 O O . GLU A 1 136 ? 17.198 -61.411 20.875 1.00 51.50 136 GLU A O 1
ATOM 1038 N N . ASP A 1 137 ? 15.478 -61.015 22.269 1.00 54.12 137 ASP A N 1
ATOM 1039 C CA . ASP A 1 137 ? 16.055 -61.663 23.445 1.00 54.12 137 ASP A CA 1
ATOM 1040 C C . ASP A 1 137 ? 15.959 -63.183 23.262 1.00 54.12 137 ASP A C 1
ATOM 1042 O O . ASP A 1 137 ? 14.878 -63.771 23.309 1.00 54.12 137 ASP A O 1
ATOM 1046 N N . ARG A 1 138 ? 17.100 -63.829 23.001 1.00 46.19 138 ARG A N 1
ATOM 1047 C CA . ARG A 1 138 ? 17.203 -65.290 22.943 1.00 46.19 138 ARG A CA 1
ATOM 1048 C C . ARG A 1 138 ? 17.849 -65.837 24.206 1.00 46.19 138 ARG A C 1
ATOM 1050 O O . ARG A 1 138 ? 18.961 -66.360 24.174 1.00 46.19 138 ARG A O 1
ATOM 1057 N N . SER A 1 139 ? 17.087 -65.828 25.292 1.00 53.31 139 SER A N 1
ATOM 1058 C CA . SER A 1 139 ? 17.218 -66.851 26.327 1.00 53.31 139 SER A CA 1
ATOM 1059 C C . SER A 1 139 ? 16.372 -68.072 25.952 1.00 53.31 139 SER A C 1
ATOM 1061 O O . SER A 1 139 ? 15.151 -67.998 25.874 1.00 53.31 139 SER A O 1
ATOM 1063 N N . ARG A 1 140 ? 17.055 -69.213 25.789 1.00 45.91 140 ARG A N 1
ATOM 1064 C CA . ARG A 1 140 ? 16.578 -70.581 25.479 1.00 45.91 140 ARG A CA 1
ATOM 1065 C C . ARG A 1 140 ? 16.499 -70.955 23.999 1.00 45.91 140 ARG A C 1
ATOM 1067 O O . ARG A 1 140 ? 15.682 -70.488 23.215 1.00 45.91 140 ARG A O 1
ATOM 1074 N N . GLY A 1 141 ? 17.386 -71.885 23.652 1.00 54.72 141 GLY A N 1
ATOM 1075 C CA . GLY A 1 141 ? 17.553 -72.424 22.317 1.00 54.72 141 GLY A CA 1
ATOM 1076 C C . GLY A 1 141 ? 16.334 -73.176 21.797 1.00 54.72 141 GLY A C 1
ATOM 1077 O O . GLY A 1 141 ? 15.808 -74.066 22.457 1.00 54.72 141 GLY A O 1
ATOM 1078 N N . LYS A 1 142 ? 15.990 -72.889 20.542 1.00 50.62 142 LYS A N 1
ATOM 1079 C CA . LYS A 1 142 ? 15.501 -73.866 19.569 1.00 50.62 142 LYS A CA 1
ATOM 1080 C C . LYS A 1 142 ? 16.105 -73.526 18.202 1.00 50.62 142 LYS A C 1
ATOM 1082 O O . LYS A 1 142 ? 16.388 -72.370 17.898 1.00 50.62 142 LYS A O 1
ATOM 1087 N N . ARG A 1 143 ? 16.425 -74.584 17.458 1.00 45.53 143 ARG A N 1
ATOM 1088 C CA . ARG A 1 143 ? 17.255 -74.624 16.240 1.00 45.53 143 ARG A CA 1
ATOM 1089 C C . ARG A 1 143 ? 16.737 -73.671 15.146 1.00 45.53 143 ARG A C 1
ATOM 1091 O O . ARG A 1 143 ? 15.522 -73.548 15.015 1.00 45.53 143 ARG A O 1
ATOM 1098 N N . PRO A 1 144 ? 17.609 -73.056 14.324 1.00 48.25 144 PRO A N 1
ATOM 1099 C CA . PRO A 1 144 ? 17.151 -72.284 13.175 1.00 48.25 144 PRO A CA 1
ATOM 1100 C C . PRO A 1 144 ? 16.501 -73.213 12.142 1.00 48.25 144 PRO A C 1
ATOM 1102 O O . PRO A 1 144 ? 17.069 -74.235 11.749 1.00 48.25 144 PRO A O 1
ATOM 1105 N N . MET A 1 145 ? 15.290 -72.853 11.727 1.00 42.31 145 MET A N 1
ATOM 1106 C CA . MET A 1 145 ? 14.539 -73.506 10.661 1.00 42.31 145 MET A CA 1
ATOM 1107 C C . MET A 1 145 ? 15.262 -73.284 9.323 1.00 42.31 145 MET A C 1
ATOM 1109 O O . MET A 1 145 ? 15.560 -72.147 8.961 1.00 42.31 145 MET A O 1
ATOM 1113 N N . ARG A 1 146 ? 15.568 -74.365 8.593 1.00 42.53 146 ARG A N 1
ATOM 1114 C CA . ARG A 1 146 ? 16.043 -74.277 7.204 1.00 42.53 146 ARG A CA 1
ATOM 1115 C C . ARG A 1 146 ? 14.859 -73.896 6.321 1.00 42.53 146 ARG A C 1
ATOM 1117 O O . ARG A 1 146 ? 13.894 -74.650 6.253 1.00 42.53 146 ARG A O 1
ATOM 1124 N N . LEU A 1 147 ? 14.944 -72.751 5.651 1.00 43.34 147 LEU A N 1
ATOM 1125 C CA . LEU A 1 147 ? 14.066 -72.448 4.523 1.00 43.34 147 LEU A CA 1
ATOM 1126 C C . LEU A 1 147 ? 14.474 -73.328 3.327 1.00 43.34 147 LEU A C 1
ATOM 1128 O O . LEU A 1 147 ? 15.676 -73.527 3.118 1.00 43.34 147 LEU A O 1
ATOM 1132 N N . PRO A 1 148 ? 13.513 -73.875 2.564 1.00 41.12 148 PRO A N 1
ATOM 1133 C CA . PRO A 1 148 ? 13.814 -74.646 1.366 1.00 41.12 148 PRO A CA 1
ATOM 1134 C C . PRO A 1 148 ? 14.365 -73.739 0.249 1.00 41.12 148 PRO A C 1
ATOM 1136 O O . PRO A 1 148 ? 14.151 -72.521 0.286 1.00 41.12 148 PRO A O 1
ATOM 1139 N N . PRO A 1 149 ? 15.089 -74.304 -0.736 1.00 45.47 149 PRO A N 1
ATOM 1140 C CA . PRO A 1 149 ? 15.654 -73.541 -1.843 1.00 45.47 149 PRO A CA 1
ATOM 1141 C C . PRO A 1 149 ? 14.529 -72.915 -2.668 1.00 45.47 149 PRO A C 1
ATOM 1143 O O . PRO A 1 149 ? 13.537 -73.575 -2.968 1.00 45.47 149 PRO A O 1
ATOM 1146 N N . GLN A 1 150 ? 14.683 -71.644 -3.038 1.00 49.50 150 GLN A N 1
ATOM 1147 C CA . GLN A 1 150 ? 13.794 -71.025 -4.014 1.00 49.50 150 GLN A CA 1
ATOM 1148 C C . GLN A 1 150 ? 14.173 -71.552 -5.395 1.00 49.50 150 GLN A C 1
ATOM 1150 O O . GLN A 1 150 ? 15.144 -71.092 -5.999 1.00 49.50 150 GLN A O 1
ATOM 1155 N N . ASP A 1 151 ? 13.431 -72.555 -5.856 1.00 38.28 151 ASP A N 1
ATOM 1156 C CA . ASP A 1 151 ? 13.515 -73.020 -7.230 1.00 38.28 151 ASP A CA 1
ATOM 1157 C C . ASP A 1 151 ? 12.988 -71.947 -8.184 1.00 38.28 151 ASP A C 1
ATOM 1159 O O . ASP A 1 151 ? 11.930 -71.342 -7.991 1.00 38.28 151 ASP A O 1
ATOM 1163 N N . ARG A 1 152 ? 13.779 -71.727 -9.233 1.00 45.09 152 ARG A N 1
ATOM 1164 C CA . ARG A 1 152 ? 13.419 -70.956 -10.417 1.00 45.09 152 ARG A CA 1
ATOM 1165 C C . ARG A 1 152 ? 12.199 -71.593 -11.079 1.00 45.09 152 ARG A C 1
ATOM 1167 O O . ARG A 1 152 ? 12.288 -72.741 -11.494 1.00 45.09 152 ARG A O 1
ATOM 1174 N N . PHE A 1 153 ? 11.159 -70.812 -11.348 1.00 40.12 153 PHE A N 1
ATOM 1175 C CA . PHE A 1 153 ? 10.303 -71.050 -12.510 1.00 40.12 153 PHE A CA 1
ATOM 1176 C C . PHE A 1 153 ? 10.026 -69.720 -13.206 1.00 40.12 153 PHE A C 1
ATOM 1178 O O . PHE A 1 153 ? 9.542 -68.769 -12.595 1.00 40.12 153 PHE A O 1
ATOM 1185 N N . GLY A 1 154 ? 10.434 -69.651 -14.473 1.00 41.91 154 GLY A N 1
ATOM 1186 C CA . GLY A 1 154 ? 10.106 -68.574 -15.397 1.00 41.91 154 GLY A CA 1
ATOM 1187 C C . GLY A 1 154 ? 9.021 -68.987 -16.392 1.00 41.91 154 GLY A C 1
ATOM 1188 O O . GLY A 1 154 ? 8.589 -70.137 -16.389 1.00 41.91 154 GLY A O 1
ATOM 1189 N N . LEU A 1 155 ? 8.726 -68.027 -17.279 1.00 38.75 155 LEU A N 1
ATOM 1190 C CA . LEU A 1 155 ? 7.953 -68.085 -18.533 1.00 38.75 155 LEU A CA 1
ATOM 1191 C C . LEU A 1 155 ? 6.426 -68.182 -18.382 1.00 38.75 155 LEU A C 1
ATOM 1193 O O . LEU A 1 155 ? 5.895 -69.141 -17.833 1.00 38.75 155 LEU A O 1
ATOM 1197 N N . LEU A 1 156 ? 5.706 -67.188 -18.910 1.00 43.78 156 LEU A N 1
ATOM 1198 C CA . LEU A 1 156 ? 5.537 -66.913 -20.344 1.00 43.78 156 LEU A CA 1
ATOM 1199 C C . LEU A 1 156 ? 5.520 -65.404 -20.612 1.00 43.78 156 LEU A C 1
ATOM 1201 O O . LEU A 1 156 ? 5.058 -64.664 -19.715 1.00 43.78 156 LEU A O 1
#

Secondary structure (DSSP, 8-state):
-PPPEEEEEEEEEEETTEEEEEEEEEEETTEEEEEEEEEETTTEEEEEEEEEEEEHHHHHHHTT----SS-EEEEEEEEEEEEEE-TTS-EEEEEEEEEEEEEETTEEES--EEEE-----------------------S--PPPPPPP-------